Protein AF-A0A359HIU9-F1 (afdb_monomer)

Solvent-accessible surface area (backbone atoms only — not comparable to full-atom values): 3486 Å² total; per-residue (Å²): 113,67,69,60,56,51,51,54,49,52,52,51,50,53,54,48,64,61,46,51,60,52,54,54,51,47,55,48,41,40,37,70,75,65,67,39,56,64,68,60,53,50,53,62,70,41,46,67,66,74,47,42,73,56,52,53,70,75,73,107

Structure (mmCIF, N/CA/C/O backbone):
data_AF-A0A359HIU9-F1
#
_entry.id   AF-A0A359HIU9-F1
#
loop_
_atom_site.group_PDB
_atom_site.id
_atom_site.type_symbol
_atom_site.label_atom_id
_atom_site.label_alt_id
_atom_site.label_comp_id
_atom_site.label_asym_id
_atom_site.label_entity_id
_atom_site.label_seq_id
_atom_site.pdbx_PDB_ins_code
_atom_site.Cartn_x
_atom_site.Cartn_y
_atom_site.Cartn_z
_atom_site.occupancy
_atom_site.B_iso_or_equiv
_atom_site.auth_seq_id
_atom_site.auth_comp_id
_atom_site.auth_asym_id
_atom_site.auth_atom_id
_atom_site.pdbx_PDB_model_num
ATOM 1 N N . MET A 1 1 ? -23.089 12.454 18.042 1.00 82.69 1 MET A N 1
ATOM 2 C CA . MET A 1 1 ? -22.244 11.267 17.753 1.00 82.69 1 MET A CA 1
ATOM 3 C C . MET A 1 1 ? -22.213 10.906 16.265 1.00 82.69 1 MET A C 1
ATOM 5 O O . MET A 1 1 ? -21.125 10.701 15.744 1.00 82.69 1 MET A O 1
ATOM 9 N N . LEU A 1 2 ? -23.353 10.908 15.560 1.00 92.00 2 LEU A N 1
ATOM 10 C CA . LEU A 1 2 ? -23.431 10.562 14.129 1.00 92.00 2 LEU A CA 1
ATOM 11 C C . LEU A 1 2 ? -22.572 11.456 13.210 1.00 92.00 2 LEU A C 1
ATOM 13 O O . LEU A 1 2 ? -21.795 10.942 12.414 1.00 92.00 2 LEU A O 1
ATOM 17 N N . ARG A 1 3 ? -22.622 12.787 13.388 1.00 94.38 3 ARG A N 1
ATOM 18 C CA . ARG A 1 3 ? -21.820 13.749 12.602 1.00 94.38 3 ARG A CA 1
ATOM 19 C C . ARG A 1 3 ? -20.312 13.463 12.648 1.00 94.38 3 ARG A C 1
ATOM 21 O O . ARG A 1 3 ? -19.665 13.509 11.612 1.00 94.38 3 ARG A O 1
ATOM 28 N N . LYS A 1 4 ? -19.764 13.122 13.823 1.00 9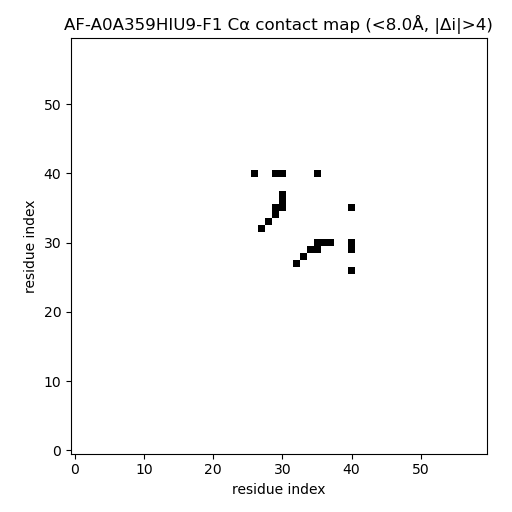2.06 4 LYS A N 1
ATOM 29 C CA . LYS A 1 4 ? -18.334 12.795 13.985 1.00 92.06 4 LYS A CA 1
ATOM 30 C C . LYS A 1 4 ? -17.955 11.511 13.238 1.00 92.06 4 LYS A C 1
ATOM 32 O O . LYS A 1 4 ? -16.932 11.485 12.569 1.00 92.06 4 LYS A O 1
ATOM 37 N N . ARG A 1 5 ? -18.795 10.469 13.308 1.00 93.75 5 ARG A N 1
ATOM 38 C CA . ARG A 1 5 ? -18.577 9.211 12.568 1.00 93.75 5 ARG A CA 1
ATOM 39 C C . ARG A 1 5 ? -18.614 9.430 11.055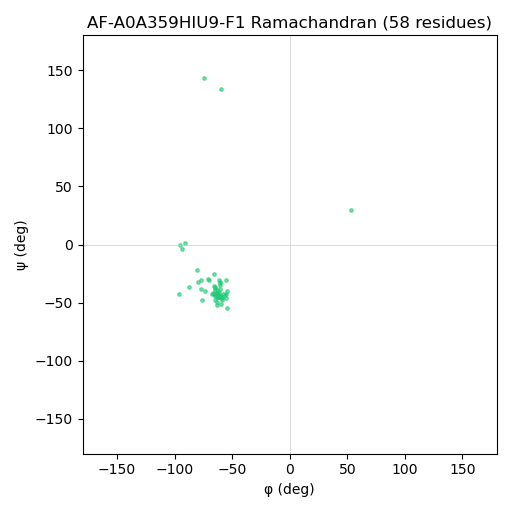 1.00 93.75 5 ARG A C 1
ATOM 41 O O . ARG A 1 5 ? -17.752 8.916 10.356 1.00 93.75 5 ARG A O 1
ATOM 48 N N . LEU A 1 6 ? -19.553 10.245 10.569 1.00 95.88 6 LEU A N 1
ATOM 49 C CA . LEU A 1 6 ? -19.620 10.620 9.153 1.00 95.88 6 LEU A CA 1
ATOM 50 C C . LEU A 1 6 ? -18.380 11.404 8.713 1.00 95.88 6 LEU A C 1
ATOM 52 O O . LEU A 1 6 ? -17.797 11.075 7.690 1.00 95.88 6 LEU A O 1
ATOM 56 N N . GLN A 1 7 ? -17.9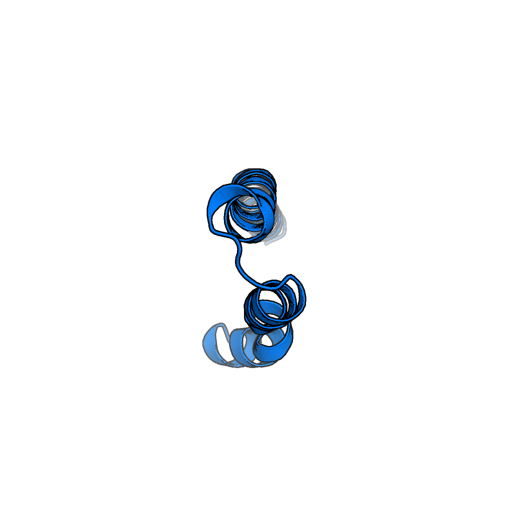24 12.383 9.497 1.00 95.38 7 GLN A N 1
ATOM 57 C CA . GLN A 1 7 ? -16.693 13.123 9.193 1.00 95.38 7 GLN A CA 1
ATOM 58 C C . GLN A 1 7 ? -15.461 12.205 9.141 1.00 95.38 7 GLN A C 1
ATOM 60 O O . GLN A 1 7 ? -14.682 12.303 8.199 1.00 95.38 7 GLN A O 1
ATOM 65 N N . LEU A 1 8 ? -15.311 11.278 10.096 1.00 94.62 8 LEU A N 1
ATOM 66 C CA . LEU A 1 8 ? -14.223 10.289 10.086 1.00 94.62 8 LEU A CA 1
ATOM 67 C C . LEU A 1 8 ? -14.302 9.342 8.880 1.00 94.62 8 LEU A C 1
ATOM 69 O O . LEU A 1 8 ? -13.271 9.03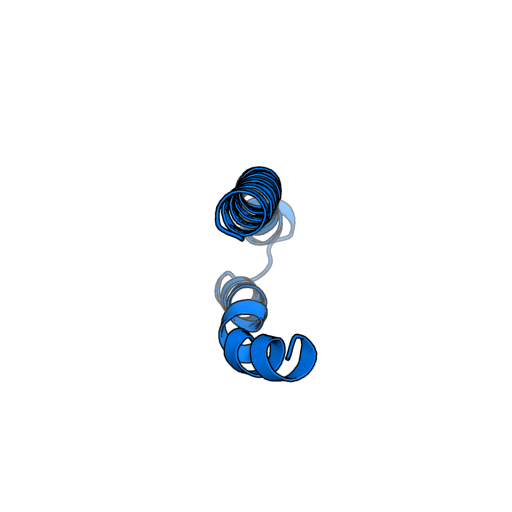0 8.284 1.00 94.62 8 LEU A O 1
ATOM 73 N N . GLY A 1 9 ? -15.511 8.920 8.498 1.00 94.25 9 GLY A N 1
ATOM 74 C CA . GLY A 1 9 ? -15.742 8.123 7.293 1.00 94.25 9 GLY A CA 1
ATOM 75 C C . GLY A 1 9 ? -15.376 8.881 6.016 1.00 94.25 9 GLY A C 1
ATOM 76 O O . GLY A 1 9 ? -14.701 8.330 5.154 1.00 94.25 9 GLY A O 1
ATOM 77 N N . LEU A 1 10 ? -15.733 10.164 5.915 1.00 97.06 10 LEU A N 1
ATOM 78 C CA . LEU A 1 10 ? -15.366 11.009 4.774 1.00 97.06 10 LEU A CA 1
ATOM 79 C C . LEU A 1 10 ? -13.850 11.228 4.678 1.00 97.06 10 LEU A C 1
ATOM 81 O O . LEU A 1 10 ? -13.309 11.217 3.576 1.00 97.06 10 LEU A O 1
ATOM 85 N N . ILE A 1 11 ? -13.155 11.364 5.812 1.00 96.12 11 ILE A N 1
ATOM 86 C CA . ILE A 1 11 ? -11.686 11.425 5.839 1.00 96.12 11 ILE A CA 1
ATOM 87 C C . ILE A 1 11 ? -11.087 10.102 5.344 1.00 96.12 11 ILE A C 1
ATOM 89 O O . ILE A 1 11 ? -10.181 10.126 4.515 1.00 96.12 11 ILE A O 1
ATOM 93 N N . HIS A 1 12 ? -11.614 8.951 5.776 1.00 93.12 12 HIS A N 1
ATOM 94 C CA . HIS A 1 12 ? -11.162 7.644 5.278 1.00 93.12 12 HIS A CA 1
ATOM 95 C C . HIS A 1 12 ? -11.377 7.489 3.772 1.00 93.12 12 HIS A C 1
ATOM 97 O O . HIS A 1 12 ? -10.478 7.031 3.072 1.00 93.12 12 HIS A O 1
ATOM 103 N N . VAL A 1 13 ? -12.540 7.905 3.264 1.00 96.62 13 VAL A N 1
ATOM 104 C CA . VAL A 1 13 ? -12.826 7.893 1.823 1.00 96.62 13 VAL A CA 1
ATOM 105 C C . VAL A 1 13 ? -11.842 8.788 1.078 1.00 96.62 13 VAL A C 1
ATOM 107 O O . VAL A 1 13 ? -11.284 8.356 0.075 1.00 96.62 13 VAL A O 1
ATOM 110 N N . ALA A 1 14 ? -11.577 9.999 1.574 1.00 96.88 14 ALA A N 1
ATOM 111 C CA . ALA A 1 14 ? -10.610 10.901 0.958 1.00 96.88 14 ALA A CA 1
ATOM 112 C C . ALA A 1 14 ? -9.211 10.268 0.893 1.00 96.88 14 ALA A C 1
ATOM 114 O O . ALA A 1 14 ? -8.607 10.244 -0.173 1.00 96.88 14 ALA A O 1
ATOM 115 N N . VAL A 1 15 ? -8.724 9.687 1.994 1.00 95.94 15 VAL A N 1
ATOM 116 C CA . VAL A 1 15 ? -7.420 9.001 2.037 1.00 95.94 15 VAL A CA 1
ATOM 117 C C . VAL A 1 15 ? -7.373 7.823 1.060 1.00 95.94 15 VAL A C 1
ATOM 119 O O . VAL A 1 15 ? -6.411 7.696 0.301 1.00 95.94 15 VAL A O 1
ATOM 122 N N . ALA A 1 16 ? -8.419 6.993 1.027 1.00 94.38 16 ALA A N 1
ATOM 123 C CA . ALA A 1 16 ? -8.508 5.871 0.098 1.00 94.38 16 ALA A CA 1
ATOM 124 C C . ALA A 1 16 ? -8.482 6.343 -1.365 1.00 94.38 16 ALA A C 1
ATOM 126 O O . ALA A 1 16 ? -7.719 5.810 -2.168 1.00 94.38 16 ALA A O 1
ATOM 127 N N . MET A 1 17 ? -9.249 7.384 -1.698 1.00 97.12 17 MET A N 1
ATOM 128 C CA . MET A 1 17 ? -9.305 7.953 -3.047 1.00 97.12 17 MET A CA 1
ATOM 129 C C . MET A 1 17 ? -7.948 8.477 -3.529 1.00 97.12 17 MET A C 1
ATOM 131 O O . MET A 1 17 ? -7.652 8.369 -4.717 1.00 97.12 17 MET A O 1
ATOM 135 N N . THR A 1 18 ? -7.108 8.998 -2.633 1.00 96.25 18 THR A N 1
ATOM 136 C CA . THR A 1 18 ? -5.751 9.448 -2.980 1.00 96.25 18 THR A CA 1
ATOM 137 C C . THR A 1 18 ? -4.780 8.279 -3.147 1.00 96.25 18 THR A C 1
ATOM 139 O O . THR A 1 18 ? -3.936 8.297 -4.040 1.00 96.25 18 THR A O 1
ATOM 142 N N . LEU A 1 19 ? -4.894 7.243 -2.309 1.00 95.25 19 LEU A N 1
ATOM 143 C CA . LEU A 1 19 ? -3.974 6.100 -2.314 1.00 95.25 19 LEU A CA 1
ATOM 144 C C . LEU A 1 19 ? -4.231 5.109 -3.456 1.00 95.25 19 LEU A C 1
ATOM 146 O O . LEU A 1 19 ? -3.285 4.491 -3.940 1.00 95.25 19 LEU A O 1
ATOM 150 N N . VAL A 1 20 ? -5.477 4.957 -3.914 1.00 95.00 20 VAL A N 1
ATOM 151 C CA . VAL A 1 20 ? -5.833 4.046 -5.020 1.00 95.00 20 VAL A CA 1
ATOM 152 C C . VAL A 1 20 ? -5.016 4.304 -6.298 1.00 95.00 20 VAL A C 1
ATOM 154 O O . VAL A 1 20 ? -4.378 3.362 -6.780 1.00 95.00 20 VAL A O 1
ATOM 157 N N . PRO A 1 21 ? -4.975 5.529 -6.866 1.00 96.69 21 PRO A N 1
ATOM 158 C CA . PRO A 1 21 ? -4.191 5.780 -8.071 1.00 96.69 21 PRO A CA 1
A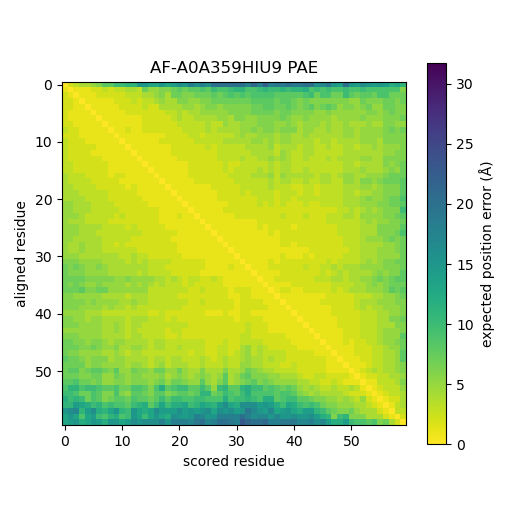TOM 159 C C . PRO A 1 21 ? -2.686 5.623 -7.825 1.00 96.69 21 PRO A C 1
ATOM 161 O O . PRO A 1 21 ? -2.000 5.105 -8.700 1.00 96.69 21 PRO A O 1
ATOM 164 N N . ILE A 1 22 ? -2.180 5.995 -6.643 1.00 96.50 22 ILE A N 1
ATOM 165 C CA . ILE A 1 22 ? -0.760 5.846 -6.282 1.00 96.50 22 ILE A CA 1
ATOM 166 C C . ILE A 1 22 ? -0.359 4.367 -6.263 1.00 96.50 22 ILE A C 1
ATOM 168 O O . ILE A 1 22 ? 0.620 3.980 -6.892 1.00 96.50 22 ILE A O 1
ATOM 172 N N . ASN A 1 23 ? -1.135 3.514 -5.596 1.00 95.06 23 ASN A N 1
ATOM 173 C CA . ASN A 1 23 ? -0.839 2.083 -5.539 1.00 95.06 23 ASN A CA 1
ATOM 174 C C . ASN A 1 23 ? -0.951 1.424 -6.921 1.00 95.06 23 ASN A C 1
ATOM 176 O O . ASN A 1 23 ? -0.147 0.557 -7.260 1.00 95.06 23 ASN A O 1
ATOM 180 N N . SER A 1 24 ? -1.910 1.855 -7.746 1.00 95.06 24 SER A N 1
ATOM 181 C CA . SER A 1 24 ? -2.067 1.353 -9.115 1.00 95.06 24 SER A CA 1
ATOM 182 C C . SER A 1 24 ? -0.877 1.723 -10.011 1.00 95.06 24 SER A C 1
ATOM 184 O O . SER A 1 24 ? -0.346 0.869 -10.728 1.00 95.06 24 SER A O 1
ATOM 186 N N . THR A 1 25 ? -0.404 2.973 -9.947 1.00 97.56 25 THR A N 1
ATOM 187 C CA . THR A 1 25 ? 0.770 3.399 -10.722 1.00 97.56 25 THR A CA 1
ATOM 188 C C . THR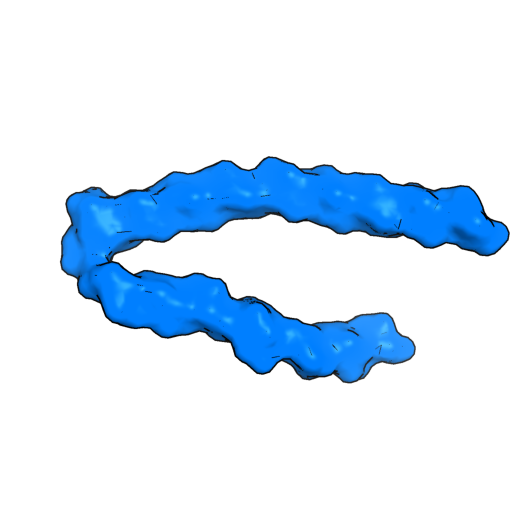 A 1 25 ? 2.036 2.715 -10.233 1.00 97.56 25 THR A C 1
ATOM 190 O O . THR A 1 25 ? 2.799 2.236 -11.069 1.00 97.56 25 THR A O 1
ATOM 193 N N . LEU A 1 26 ? 2.235 2.600 -8.919 1.00 97.06 26 LEU A N 1
ATOM 194 C CA . LEU A 1 26 ? 3.387 1.907 -8.348 1.00 97.06 26 LEU A CA 1
ATOM 195 C C . LEU A 1 26 ? 3.410 0.425 -8.725 1.00 97.06 26 LEU A C 1
ATOM 197 O O . LEU A 1 26 ? 4.447 -0.045 -9.177 1.00 97.06 26 LEU A O 1
ATOM 201 N N . ASN A 1 27 ? 2.285 -0.295 -8.648 1.00 96.56 27 ASN A N 1
ATOM 202 C CA . ASN A 1 27 ? 2.230 -1.698 -9.074 1.00 96.56 27 ASN A CA 1
ATOM 203 C C . ASN A 1 27 ? 2.638 -1.869 -10.541 1.00 96.56 27 ASN A C 1
ATOM 205 O O . ASN A 1 27 ? 3.402 -2.778 -10.867 1.00 96.56 27 ASN A O 1
ATOM 209 N N . ARG A 1 28 ? 2.165 -0.982 -11.427 1.00 97.44 28 ARG A N 1
ATOM 210 C CA . ARG A 1 28 ? 2.577 -1.003 -12.835 1.00 97.44 28 ARG A CA 1
ATOM 211 C C . ARG A 1 28 ? 4.075 -0.724 -12.974 1.00 97.44 28 ARG A C 1
ATOM 213 O O . ARG A 1 28 ? 4.757 -1.539 -13.584 1.00 97.44 28 ARG A O 1
ATOM 220 N N . VAL A 1 29 ? 4.557 0.365 -12.364 1.00 98.38 29 VAL A N 1
ATOM 221 C CA . VAL A 1 29 ? 5.965 0.802 -12.397 1.00 98.38 29 VAL A CA 1
ATOM 222 C C . VAL A 1 29 ? 6.902 -0.288 -11.896 1.00 98.38 29 VAL A C 1
ATOM 224 O O . VAL A 1 29 ? 7.917 -0.575 -12.521 1.00 98.38 29 VAL A O 1
ATOM 227 N N . MET A 1 30 ? 6.546 -0.953 -10.804 1.00 98.38 30 MET A N 1
ATOM 228 C CA . MET A 1 30 ? 7.331 -2.046 -10.243 1.00 98.38 30 MET A CA 1
ATOM 229 C C . MET A 1 30 ? 7.447 -3.230 -11.207 1.00 98.38 30 MET A C 1
ATOM 231 O O . MET A 1 30 ? 8.543 -3.750 -11.402 1.00 98.38 30 MET A O 1
ATOM 235 N N . ILE A 1 31 ? 6.346 -3.645 -11.833 1.00 98.19 31 ILE A N 1
ATOM 236 C CA . ILE A 1 31 ? 6.342 -4.828 -12.702 1.00 98.19 31 ILE A CA 1
ATOM 237 C C . ILE A 1 31 ? 6.986 -4.526 -14.056 1.00 98.19 31 ILE A C 1
ATOM 239 O O . ILE A 1 31 ? 7.802 -5.305 -14.546 1.00 98.19 31 ILE A O 1
ATOM 243 N N . LYS A 1 32 ? 6.599 -3.418 -14.692 1.00 98.06 32 LYS A N 1
ATOM 244 C CA . LYS A 1 32 ? 6.919 -3.168 -16.098 1.00 98.06 32 LYS A CA 1
ATOM 245 C C . LYS A 1 32 ? 8.155 -2.292 -16.272 1.00 98.06 32 LYS A C 1
ATOM 247 O O . LYS A 1 32 ? 8.981 -2.597 -17.125 1.00 98.06 32 LYS A O 1
ATOM 252 N N . GLU A 1 33 ? 8.298 -1.241 -15.476 1.00 98.31 33 GLU A N 1
ATOM 253 C CA . GLU A 1 33 ? 9.408 -0.294 -15.583 1.00 98.31 33 GLU A CA 1
ATOM 254 C C . GLU A 1 33 ? 10.641 -0.747 -14.769 1.00 98.31 33 GLU A C 1
ATOM 256 O O . GLU A 1 33 ? 11.764 -0.586 -15.238 1.00 98.31 33 GLU A O 1
ATOM 261 N N . LEU A 1 34 ? 10.455 -1.363 -13.594 1.00 98.12 34 LEU A N 1
ATOM 262 C CA . LEU A 1 34 ? 11.548 -1.888 -12.751 1.00 98.12 34 LEU A CA 1
ATOM 263 C C . LEU A 1 34 ? 11.835 -3.386 -12.964 1.00 98.12 34 LEU A C 1
ATOM 265 O O . LEU A 1 34 ? 12.726 -3.931 -12.316 1.00 98.12 34 LEU A O 1
ATOM 269 N N . ALA A 1 35 ? 11.085 -4.050 -13.851 1.00 97.44 35 ALA A N 1
ATOM 270 C CA . ALA A 1 35 ? 11.207 -5.479 -14.159 1.00 97.44 35 ALA A CA 1
ATOM 271 C C . ALA A 1 35 ? 11.144 -6.412 -12.926 1.00 97.44 35 ALA A C 1
ATOM 273 O O . ALA A 1 35 ? 11.730 -7.497 -12.925 1.00 97.44 35 ALA A O 1
ATOM 274 N N . LEU A 1 36 ? 10.428 -6.016 -11.866 1.00 98.06 36 LEU A N 1
ATOM 275 C CA . LEU A 1 36 ? 10.202 -6.877 -10.706 1.00 98.06 36 LEU A CA 1
ATOM 276 C C . LEU A 1 36 ? 9.169 -7.958 -11.044 1.00 98.06 36 LEU A C 1
ATOM 278 O O . LEU A 1 36 ? 8.181 -7.709 -11.736 1.00 98.06 36 LEU A O 1
ATOM 282 N N . SER A 1 37 ? 9.359 -9.166 -10.507 1.00 97.69 37 SER A N 1
ATOM 283 C CA . SER A 1 37 ? 8.385 -10.247 -10.686 1.00 97.69 37 SER A CA 1
ATOM 284 C C . SER A 1 37 ? 7.017 -9.852 -10.125 1.00 97.69 37 SER A C 1
ATOM 286 O O . SER A 1 37 ? 6.909 -9.426 -8.973 1.00 97.69 37 SER A O 1
ATOM 288 N N . ALA A 1 38 ? 5.956 -10.099 -10.896 1.00 96.94 38 ALA A N 1
ATOM 289 C CA . ALA A 1 38 ? 4.580 -9.890 -10.451 1.00 96.94 38 ALA A CA 1
ATOM 290 C C . ALA A 1 38 ? 4.255 -10.656 -9.155 1.00 96.94 38 ALA A C 1
ATOM 292 O O . ALA A 1 38 ? 3.478 -10.170 -8.337 1.00 96.94 38 ALA A O 1
ATOM 293 N N . THR A 1 39 ? 4.884 -11.815 -8.923 1.00 97.12 39 THR A N 1
ATOM 294 C CA . THR A 1 39 ? 4.701 -12.591 -7.685 1.00 97.12 39 THR A CA 1
ATOM 295 C C . THR A 1 39 ? 5.245 -11.862 -6.459 1.00 97.12 39 THR A C 1
ATOM 297 O O . THR A 1 39 ? 4.583 -11.823 -5.425 1.00 97.12 39 THR A O 1
ATOM 300 N N . LEU A 1 40 ? 6.418 -11.233 -6.577 1.00 96.69 40 LEU A N 1
ATOM 301 C CA . LEU A 1 40 ? 7.022 -10.448 -5.502 1.00 96.69 40 LEU A CA 1
ATOM 302 C C . LEU A 1 40 ? 6.159 -9.225 -5.180 1.00 96.69 40 LEU A C 1
ATOM 304 O O . LEU A 1 40 ? 5.836 -8.985 -4.017 1.00 96.69 40 LEU A O 1
ATOM 308 N N . VAL A 1 41 ? 5.742 -8.489 -6.213 1.00 96.88 41 VAL A N 1
ATOM 309 C CA . VAL A 1 41 ? 4.876 -7.311 -6.059 1.00 96.88 41 VAL A CA 1
ATOM 310 C C . VAL A 1 41 ? 3.535 -7.700 -5.427 1.00 96.88 41 VAL A C 1
ATOM 312 O O . VAL A 1 41 ? 3.069 -7.007 -4.527 1.00 96.88 41 VAL A O 1
ATOM 315 N N . ALA A 1 42 ? 2.944 -8.836 -5.814 1.00 95.69 42 ALA A N 1
ATOM 316 C CA . ALA A 1 42 ? 1.705 -9.340 -5.220 1.00 95.69 42 ALA A CA 1
ATOM 317 C C . ALA A 1 42 ? 1.857 -9.674 -3.727 1.00 95.69 42 ALA A C 1
ATOM 319 O O . ALA A 1 42 ? 0.988 -9.311 -2.932 1.00 95.69 42 ALA A O 1
ATOM 320 N N . ILE A 1 43 ? 2.970 -10.303 -3.329 1.00 96.62 43 ILE A N 1
ATOM 321 C CA . ILE A 1 43 ? 3.259 -10.566 -1.912 1.00 96.62 43 ILE A CA 1
ATOM 322 C C . ILE A 1 43 ? 3.333 -9.241 -1.150 1.00 96.62 43 ILE A C 1
ATOM 324 O O . ILE A 1 43 ? 2.612 -9.074 -0.168 1.00 96.62 43 ILE A O 1
ATOM 328 N N . MET A 1 44 ? 4.120 -8.272 -1.631 1.00 94.69 44 MET A N 1
ATOM 329 C CA . MET A 1 44 ? 4.248 -6.959 -0.987 1.00 94.69 44 MET A CA 1
ATOM 330 C C . MET A 1 44 ? 2.909 -6.218 -0.883 1.00 94.69 44 MET A C 1
ATOM 332 O O . MET A 1 44 ? 2.573 -5.707 0.185 1.00 94.69 44 MET A O 1
ATOM 336 N N . ALA A 1 45 ? 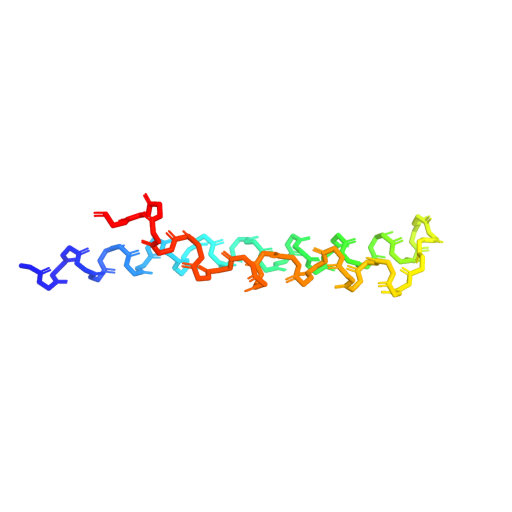2.122 -6.203 -1.961 1.00 93.38 45 ALA A N 1
ATOM 337 C CA . ALA A 1 45 ? 0.815 -5.550 -2.003 1.00 93.38 45 ALA A CA 1
ATOM 338 C C . ALA A 1 45 ? -0.215 -6.211 -1.070 1.00 93.38 45 ALA A C 1
ATOM 3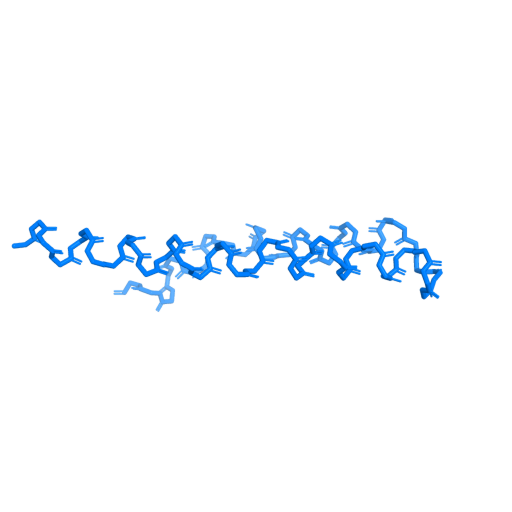40 O O . ALA A 1 45 ? -1.147 -5.547 -0.619 1.00 93.38 45 ALA A O 1
ATOM 341 N N . SER A 1 46 ? -0.053 -7.501 -0.758 1.00 93.94 46 SER A N 1
ATOM 342 C CA . SER A 1 46 ? -0.950 -8.23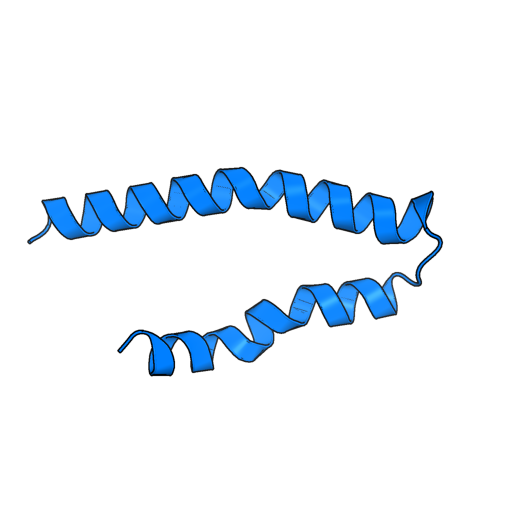1 0.144 1.00 93.94 46 SER A CA 1
ATOM 343 C C . SER A 1 46 ? -0.669 -7.986 1.635 1.00 93.94 46 SER A C 1
ATOM 345 O O . SER A 1 46 ? -1.577 -8.146 2.453 1.00 93.94 46 SER A O 1
ATOM 347 N N . LEU A 1 47 ? 0.545 -7.550 2.004 1.00 92.75 47 LEU A N 1
ATOM 348 C CA . LEU A 1 47 ? 0.957 -7.379 3.407 1.00 92.75 47 LEU A CA 1
ATOM 349 C C . LEU A 1 47 ? 0.031 -6.460 4.228 1.00 92.75 47 LEU A C 1
ATOM 351 O O . LEU A 1 47 ? -0.348 -6.864 5.328 1.00 92.75 47 LEU A O 1
ATOM 355 N N . PRO A 1 48 ? -0.397 -5.270 3.751 1.00 88.31 48 PRO A N 1
ATOM 356 C CA . PRO A 1 48 ? -1.277 -4.402 4.536 1.00 88.31 48 PRO A CA 1
ATOM 357 C C . PRO A 1 48 ? -2.618 -5.064 4.871 1.00 88.31 48 PRO A C 1
ATOM 359 O O . PRO A 1 48 ? -3.149 -4.863 5.961 1.00 88.31 48 PRO A O 1
ATOM 362 N N . TYR A 1 49 ? -3.145 -5.877 3.952 1.00 89.38 49 TYR A N 1
ATOM 363 C CA . TYR A 1 49 ? -4.385 -6.624 4.152 1.00 89.38 49 TYR A CA 1
ATOM 364 C C . TYR A 1 49 ? -4.182 -7.795 5.113 1.00 89.38 49 TYR A C 1
ATOM 366 O O . TYR A 1 49 ? -5.013 -8.009 5.993 1.00 89.38 49 TYR A O 1
ATOM 374 N N . LEU A 1 50 ? -3.052 -8.498 4.999 1.00 92.75 50 LEU A N 1
ATOM 375 C CA . LEU A 1 50 ? -2.687 -9.585 5.906 1.00 92.75 50 LEU A CA 1
ATOM 376 C C . LEU A 1 50 ? -2.560 -9.098 7.359 1.00 92.75 50 LEU A C 1
ATOM 378 O O . LEU A 1 50 ? -3.003 -9.779 8.281 1.00 92.75 50 LEU A O 1
ATOM 382 N N . PHE A 1 51 ? -2.011 -7.898 7.562 1.00 90.25 51 PHE A N 1
ATOM 383 C CA . PHE A 1 51 ? -1.853 -7.292 8.887 1.00 90.25 51 PHE A CA 1
ATOM 384 C C . PHE A 1 51 ? -3.032 -6.407 9.325 1.00 90.25 51 PHE A C 1
ATOM 386 O O . PHE A 1 51 ? -2.996 -5.854 10.425 1.00 90.25 51 PHE A O 1
ATOM 393 N N . SER A 1 52 ? -4.093 -6.281 8.521 1.00 89.44 52 SER A N 1
ATOM 394 C CA . SER A 1 52 ? -5.257 -5.444 8.846 1.00 89.44 52 SER A CA 1
ATOM 395 C C . SER A 1 52 ? -5.904 -5.768 10.209 1.00 89.44 52 SER A C 1
ATOM 397 O O . SER A 1 52 ? -6.204 -4.825 10.941 1.00 89.44 52 SER A O 1
ATOM 399 N N . PRO A 1 53 ? -6.042 -7.040 10.646 1.00 86.31 53 PRO A N 1
ATOM 400 C CA . PRO A 1 53 ? -6.586 -7.346 11.973 1.00 86.31 53 PRO A CA 1
ATOM 401 C C . PRO A 1 53 ? -5.761 -6.767 13.132 1.00 86.31 53 PRO A C 1
ATOM 403 O O . PRO A 1 53 ? -6.321 -6.372 14.151 1.00 86.31 53 PRO A O 1
ATOM 406 N N . ILE A 1 54 ? -4.438 -6.661 12.974 1.00 90.25 54 ILE A N 1
ATOM 407 C CA . ILE A 1 54 ? -3.548 -6.084 13.995 1.00 90.25 54 ILE A CA 1
ATOM 408 C C . ILE A 1 54 ? -3.770 -4.570 14.109 1.00 90.25 54 ILE A C 1
ATOM 410 O O . ILE A 1 54 ? -3.663 -4.012 15.199 1.00 90.25 54 ILE A O 1
ATOM 414 N N . GLN A 1 55 ? -4.146 -3.897 13.017 1.00 82.69 55 GLN A N 1
ATOM 415 C CA . GLN A 1 55 ? -4.446 -2.460 13.035 1.00 82.69 55 GLN A CA 1
ATOM 416 C C . GLN A 1 55 ? -5.629 -2.136 13.958 1.00 82.69 55 GLN A C 1
ATOM 418 O O . GLN A 1 55 ? -5.640 -1.075 14.579 1.00 82.69 55 GLN A O 1
ATOM 423 N N . VAL A 1 56 ? -6.581 -3.065 14.111 1.00 80.81 56 VAL A N 1
ATOM 424 C CA . VAL A 1 56 ? -7.687 -2.934 15.072 1.00 80.81 56 VAL A CA 1
ATOM 425 C C . VAL A 1 56 ? -7.167 -2.934 16.510 1.00 80.81 56 VAL A C 1
ATOM 427 O O . VAL A 1 56 ? -7.649 -2.151 17.316 1.00 80.81 56 VAL A O 1
ATOM 430 N N . ALA A 1 57 ? -6.163 -3.758 16.825 1.00 80.75 57 ALA A N 1
ATOM 431 C CA . ALA A 1 57 ? -5.568 -3.815 18.162 1.00 80.75 57 ALA A CA 1
ATOM 432 C C . ALA A 1 57 ? -4.725 -2.574 18.504 1.00 80.75 57 ALA A C 1
ATOM 434 O O . ALA A 1 57 ? -4.633 -2.208 19.667 1.00 80.75 57 ALA A O 1
ATOM 435 N N . ILE A 1 58 ? -4.114 -1.928 17.505 1.00 76.81 58 ILE A N 1
ATOM 436 C CA . ILE A 1 58 ? -3.334 -0.692 17.693 1.00 76.81 58 ILE A CA 1
ATOM 437 C C . ILE A 1 58 ? -4.252 0.537 17.807 1.00 76.81 58 ILE A C 1
ATOM 439 O O . ILE A 1 58 ? -3.904 1.507 18.476 1.00 76.81 58 ILE A O 1
ATOM 443 N N . GLY A 1 59 ? -5.399 0.520 17.120 1.00 65.81 59 GLY A N 1
ATOM 444 C CA . GLY A 1 59 ? -6.360 1.626 17.092 1.00 65.81 59 GLY A CA 1
ATOM 445 C C . GLY A 1 59 ? -7.491 1.554 18.127 1.00 65.81 59 GLY A C 1
ATOM 446 O O . GLY A 1 59 ? -8.313 2.472 18.148 1.00 65.81 59 GLY A O 1
ATOM 447 N N . ALA A 1 60 ? -7.565 0.476 18.917 1.00 55.53 60 ALA A N 1
ATOM 448 C CA . ALA A 1 60 ? -8.484 0.310 20.050 1.00 55.53 60 ALA A CA 1
ATOM 449 C C . ALA A 1 60 ? -7.959 1.032 21.298 1.00 55.53 60 ALA A C 1
ATOM 451 O O . ALA A 1 60 ? -8.802 1.631 22.006 1.00 55.53 60 ALA A O 1
#

Radius of gyration: 15.5 Å; Cα contacts (8 Å, |Δi|>4): 11; chains: 1; bounding box: 35×26×36 Å

Sequence (60 aa):
MLRKRLQLGLIHVAVAMTLVPINSTLNRVMIKELALSATLVAIMASLPYLFSPIQVAIGA

Foldseek 3Di:
DVVVVVVVVVVVVVVCVVVVVVLVVVLCCVCPVVVHDNVVSVVVVCVCVVCVVVVVVVVD

Secondary structure (DSSP, 8-state):
-HHHHHHHHHHHHHHHHHHHHHHHHHHHIIIIIS---HHHHHHHHHHHHHTHHHHHHHH-

pLDDT: mean 92.78, std 7.71, range [55.53, 98.38]

Mean predicted aligned error: 4.29 Å